Protein AF-A0A976JPJ0-F1 (afdb_monomer)

Mean predicted aligned error: 2.45 Å

Nearest PDB structures (foldseek):
  4nkp-assembly1_B  TM=9.140E-01  e=1.625E-13  Desulfovibrio piger ATCC 29098
  4bmw-assembly1_A  TM=9.192E-01  e=5.892E-13  Streptomyces reticuli
  5cx7-assembly1_C  TM=9.168E-01  e=1.052E-12  Salmonella enterica subsp. enterica serovar Livingstone
  6bws-assembly1_B-2  TM=9.237E-01  e=1.761E-12  Methylorubrum extorquens
  3fpv-assembly1_C  TM=9.318E-01  e=5.613E-12  Streptomyces reticuli

Secondary structure (DSSP, 8-state):
-----------HHHHHHHHHHHHHHHHHTT---EEEEEETTS-EEEEEE-TT--TTHHHHHHHHHHHHHHH-S-GGGHHHHTTT-HHHHHHHHT-TT---SSSEEEEEETTEEEEEEEEESS-HHHHHHHHHHHHHHHHT-

Structure (mmCIF, N/CA/C/O backbone):
data_AF-A0A976JPJ0-F1
#
_entry.id   AF-A0A976JPJ0-F1
#
loop_
_atom_site.group_PDB
_atom_site.id
_atom_site.type_symbol
_atom_site.label_atom_id
_atom_site.label_alt_id
_atom_site.label_comp_id
_atom_site.label_asym_id
_atom_site.label_entity_id
_atom_site.label_seq_id
_atom_site.pdbx_PDB_ins_code
_atom_site.Cartn_x
_atom_site.Cartn_y
_atom_site.Cartn_z
_atom_site.occupancy
_atom_site.B_iso_or_equiv
_atom_site.auth_seq_id
_atom_site.auth_comp_id
_atom_site.auth_asym_id
_atom_site.auth_atom_id
_atom_site.pdbx_PDB_model_num
ATOM 1 N N . MET A 1 1 ? -33.489 -3.747 -14.359 1.00 84.44 1 MET A N 1
ATOM 2 C CA . MET A 1 1 ? -32.102 -3.243 -14.395 1.00 84.44 1 MET A CA 1
ATOM 3 C C . MET A 1 1 ? -31.820 -2.604 -13.057 1.00 84.44 1 MET A C 1
ATOM 5 O O . MET A 1 1 ? -32.500 -1.645 -12.704 1.00 84.44 1 MET A O 1
ATOM 9 N N . GLU A 1 2 ? -30.891 -3.175 -12.305 1.00 88.69 2 GLU A N 1
ATOM 10 C CA . GLU A 1 2 ? -30.398 -2.563 -11.077 1.00 88.69 2 GLU A CA 1
ATOM 11 C C . GLU A 1 2 ? -29.591 -1.311 -11.451 1.00 88.69 2 GLU A C 1
ATOM 13 O O . GLU A 1 2 ? -28.807 -1.343 -12.399 1.00 88.69 2 GLU A O 1
ATOM 18 N N . LYS A 1 3 ? -29.868 -0.175 -10.802 1.00 96.06 3 LYS A N 1
ATOM 19 C CA . LYS A 1 3 ? -29.273 1.127 -11.168 1.00 96.06 3 LYS A CA 1
ATOM 20 C C . LYS A 1 3 ? -28.072 1.504 -10.302 1.00 96.06 3 LYS A C 1
ATOM 22 O O . LYS A 1 3 ? -27.368 2.454 -10.624 1.00 96.06 3 LYS A O 1
ATOM 27 N N . THR A 1 4 ? -27.878 0.797 -9.197 1.00 96.38 4 THR A N 1
ATOM 28 C CA . THR A 1 4 ? -26.892 1.096 -8.160 1.00 96.38 4 THR A CA 1
ATOM 29 C C . THR A 1 4 ? -26.444 -0.202 -7.517 1.00 96.38 4 THR A C 1
ATOM 31 O O . THR A 1 4 ? -27.192 -1.174 -7.518 1.00 96.38 4 THR A O 1
ATOM 34 N N . HIS A 1 5 ? -25.269 -0.188 -6.908 1.00 93.75 5 HIS A N 1
ATOM 35 C CA . HIS A 1 5 ? -24.825 -1.242 -6.008 1.00 93.75 5 HIS A CA 1
ATOM 36 C C . HIS A 1 5 ? -24.192 -0.599 -4.773 1.00 93.75 5 HIS A C 1
ATOM 38 O O . HIS A 1 5 ? -23.778 0.562 -4.813 1.00 93.75 5 HIS A O 1
ATOM 44 N N . THR A 1 6 ? -24.138 -1.352 -3.680 1.00 93.38 6 THR A N 1
ATOM 45 C CA . THR A 1 6 ? -23.424 -0.963 -2.461 1.00 93.38 6 THR A CA 1
ATOM 46 C C . THR A 1 6 ? -22.046 -1.607 -2.468 1.00 93.38 6 THR A C 1
ATOM 48 O O . THR A 1 6 ? -21.909 -2.769 -2.844 1.00 93.38 6 THR A O 1
ATOM 51 N N . GLN A 1 7 ? -21.033 -0.862 -2.030 1.00 92.06 7 GLN A N 1
ATOM 52 C CA . GLN A 1 7 ? -19.673 -1.359 -1.873 1.00 92.06 7 GLN A CA 1
ATOM 53 C C . GLN A 1 7 ? -19.169 -1.019 -0.471 1.00 92.06 7 GLN A C 1
ATOM 55 O O . GLN A 1 7 ? -19.320 0.112 -0.008 1.00 92.06 7 GLN A O 1
ATOM 60 N N . LEU A 1 8 ? -18.595 -2.012 0.209 1.00 96.00 8 LEU A N 1
ATOM 61 C CA . LEU A 1 8 ? -17.934 -1.812 1.493 1.00 96.00 8 LEU A CA 1
ATOM 62 C C . LEU A 1 8 ? -16.589 -1.110 1.282 1.00 96.00 8 LEU A C 1
ATOM 64 O O . LEU A 1 8 ? -15.888 -1.363 0.305 1.00 96.00 8 LEU A O 1
ATOM 68 N N . SER A 1 9 ? -16.229 -0.244 2.223 1.00 97.81 9 SER A N 1
ATOM 69 C CA . SER A 1 9 ? -14.961 0.477 2.224 1.00 97.81 9 SER A CA 1
ATOM 70 C C . SER A 1 9 ? -14.429 0.588 3.646 1.00 97.81 9 SER A C 1
ATOM 72 O O . SER A 1 9 ? -15.208 0.654 4.599 1.00 97.81 9 SER A O 1
ATOM 74 N N . LEU A 1 10 ? -13.104 0.647 3.786 1.00 98.25 10 LEU A N 1
ATOM 75 C CA . LEU A 1 10 ? -12.458 0.933 5.063 1.00 98.25 10 LEU A CA 1
ATOM 76 C C . LEU A 1 10 ? -12.961 2.254 5.655 1.00 98.25 10 LEU A C 1
ATOM 78 O O . LEU A 1 10 ? -13.109 3.259 4.956 1.00 98.25 10 LEU A O 1
ATOM 82 N N . THR A 1 11 ? -13.173 2.249 6.969 1.00 98.25 11 THR A N 1
ATOM 83 C CA . THR A 1 11 ? -13.330 3.475 7.751 1.00 98.25 11 THR A CA 1
ATOM 84 C C . THR A 1 11 ? -11.964 4.122 7.989 1.00 98.25 11 THR A C 1
ATOM 86 O O . THR A 1 11 ? -10.921 3.472 7.873 1.00 98.25 11 THR A O 1
ATOM 89 N N . LEU A 1 12 ? -11.953 5.402 8.376 1.00 98.62 12 LEU A N 1
ATOM 90 C CA . LEU A 1 12 ? -10.715 6.075 8.780 1.00 98.62 12 LEU A CA 1
ATOM 91 C C . LEU A 1 12 ? -10.047 5.367 9.970 1.00 98.62 12 LEU A C 1
ATOM 93 O O . LEU A 1 12 ? -8.833 5.207 9.973 1.00 98.62 12 LEU A O 1
ATOM 97 N N . GLU A 1 13 ? -10.830 4.910 10.947 1.00 98.56 13 GLU A N 1
ATOM 98 C CA . GLU A 1 13 ? -10.330 4.208 12.135 1.00 98.56 13 GLU A CA 1
ATOM 99 C C . GLU A 1 13 ? -9.633 2.889 11.769 1.00 98.56 13 GLU A C 1
ATOM 101 O O . GLU A 1 13 ? -8.495 2.650 12.176 1.00 98.56 13 GLU A O 1
ATOM 106 N N . ALA A 1 14 ? -10.262 2.075 10.916 1.00 98.56 14 ALA A N 1
ATOM 107 C CA . ALA A 1 14 ? -9.663 0.850 10.392 1.00 98.56 14 ALA A CA 1
ATOM 108 C C . ALA A 1 14 ? -8.370 1.137 9.610 1.00 98.56 14 ALA A C 1
ATOM 110 O O . ALA A 1 14 ? -7.364 0.441 9.771 1.00 98.56 14 ALA A O 1
ATOM 111 N N . ALA A 1 15 ? -8.369 2.194 8.791 1.00 98.81 15 ALA A N 1
ATOM 112 C CA . ALA A 1 15 ? -7.195 2.598 8.029 1.00 98.81 15 ALA A CA 1
ATOM 113 C C . ALA A 1 15 ? -6.043 3.086 8.926 1.00 98.81 15 ALA A C 1
ATOM 115 O O . ALA A 1 15 ? -4.881 2.757 8.673 1.00 98.81 15 ALA A O 1
ATOM 116 N N . GLN A 1 16 ? -6.349 3.828 9.994 1.00 98.88 16 GLN A N 1
ATOM 117 C CA . GLN A 1 16 ? -5.367 4.260 10.992 1.00 98.88 16 GLN A CA 1
ATOM 118 C C . GLN A 1 16 ? -4.770 3.063 11.727 1.00 98.88 16 GLN A C 1
ATOM 120 O O . GLN A 1 16 ? -3.550 2.998 11.883 1.00 98.88 16 GLN A O 1
ATOM 125 N N . PHE A 1 17 ? -5.604 2.096 12.117 1.00 98.81 17 PHE A N 1
ATOM 126 C CA . PHE A 1 17 ? -5.155 0.866 12.760 1.00 98.81 17 PHE A CA 1
ATOM 127 C C . PHE A 1 17 ? -4.175 0.088 11.871 1.00 98.81 17 PHE A C 1
ATOM 129 O O . PHE A 1 17 ? -3.064 -0.219 12.307 1.00 98.81 17 PHE A O 1
ATOM 136 N N . LEU A 1 18 ? -4.539 -0.166 10.609 1.00 98.88 18 LEU A N 1
ATOM 137 C CA . LEU A 1 18 ? -3.684 -0.855 9.633 1.00 98.88 18 LEU A CA 1
ATOM 138 C C . LEU A 1 18 ? -2.330 -0.155 9.461 1.00 98.88 18 LEU A C 1
ATOM 140 O O . LEU A 1 18 ? -1.276 -0.782 9.596 1.00 98.88 18 LEU A O 1
ATOM 144 N N . ALA A 1 19 ? -2.347 1.155 9.197 1.00 98.81 19 ALA A N 1
ATOM 145 C CA . ALA A 1 19 ? -1.120 1.921 9.006 1.00 98.81 19 ALA A CA 1
ATOM 146 C C . ALA A 1 19 ? -0.241 1.896 10.267 1.00 98.81 19 ALA A C 1
ATOM 148 O O . ALA A 1 19 ? 0.971 1.697 10.165 1.00 98.81 19 ALA A O 1
ATOM 149 N N . GLN A 1 20 ? -0.841 2.048 11.452 1.00 98.81 20 GLN A N 1
ATOM 150 C CA . GLN A 1 20 ? -0.110 2.035 12.716 1.00 98.81 20 GLN A CA 1
ATOM 151 C C . GLN A 1 20 ? 0.526 0.668 12.986 1.00 98.81 20 GLN A C 1
ATOM 153 O O . GLN A 1 20 ? 1.689 0.616 13.370 1.00 98.81 20 GLN A O 1
ATOM 158 N N . LYS A 1 21 ? -0.170 -0.442 12.713 1.00 98.81 21 LYS A N 1
ATOM 159 C CA . LYS A 1 21 ? 0.395 -1.787 12.910 1.00 98.81 21 LYS A CA 1
ATOM 160 C C . LYS A 1 21 ? 1.572 -2.084 11.989 1.00 98.81 21 LYS A C 1
ATOM 162 O O . LYS A 1 21 ? 2.540 -2.705 12.429 1.00 98.81 21 LYS A O 1
ATOM 167 N N . ALA A 1 22 ? 1.547 -1.579 10.757 1.00 98.69 22 ALA A N 1
ATOM 168 C CA . ALA A 1 22 ? 2.707 -1.669 9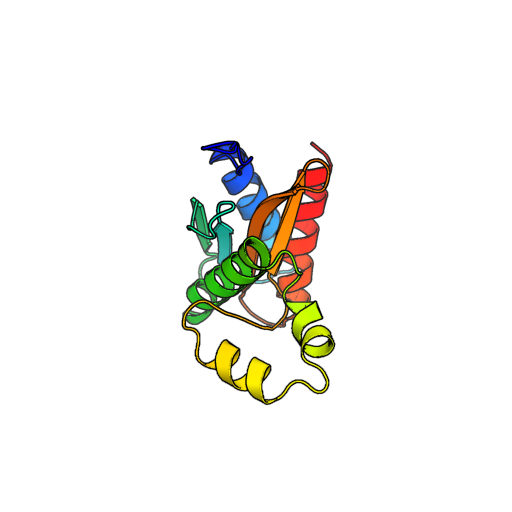.876 1.00 98.69 22 ALA A CA 1
ATOM 169 C C . ALA A 1 22 ? 3.897 -0.871 10.439 1.00 98.69 22 ALA A C 1
ATOM 171 O O . ALA A 1 22 ? 5.025 -1.367 10.441 1.00 98.69 22 ALA A O 1
ATOM 172 N N . ILE A 1 23 ? 3.650 0.347 10.938 1.00 98.50 23 ILE A N 1
ATOM 173 C CA . ILE A 1 23 ? 4.674 1.206 11.555 1.00 98.50 23 ILE A CA 1
ATOM 174 C C . ILE A 1 23 ? 5.269 0.546 12.803 1.00 98.50 23 ILE A C 1
ATOM 176 O O . ILE A 1 23 ? 6.493 0.495 12.929 1.00 98.50 23 ILE A O 1
ATOM 180 N N . ASP A 1 24 ? 4.424 0.008 13.685 1.00 98.50 24 ASP A N 1
ATOM 181 C CA . ASP A 1 24 ? 4.838 -0.694 14.903 1.00 98.50 24 ASP A CA 1
ATOM 182 C C . ASP A 1 24 ? 5.784 -1.849 14.553 1.00 98.50 24 ASP A C 1
ATOM 184 O O . ASP A 1 24 ? 6.883 -1.938 15.101 1.00 98.50 24 ASP A O 1
ATOM 188 N N . HIS A 1 25 ? 5.407 -2.688 13.578 1.00 98.12 25 HIS A N 1
ATOM 189 C CA . HIS A 1 25 ? 6.257 -3.785 13.119 1.00 98.12 25 HIS A CA 1
ATOM 190 C C . HIS A 1 25 ? 7.583 -3.275 12.537 1.00 98.12 25 HIS A C 1
ATOM 192 O O . HIS A 1 25 ? 8.646 -3.764 12.922 1.00 98.12 25 HIS A O 1
ATOM 198 N N . GLY A 1 26 ? 7.542 -2.249 11.680 1.00 97.06 26 GLY A N 1
ATOM 199 C CA . GLY A 1 26 ? 8.740 -1.624 11.114 1.00 97.06 26 GLY A CA 1
ATOM 200 C C . GLY A 1 26 ? 9.722 -1.143 12.187 1.00 97.06 26 GLY A C 1
ATOM 201 O O . GLY A 1 26 ? 10.924 -1.396 12.083 1.00 97.06 26 GLY A O 1
ATOM 202 N N . LEU A 1 27 ? 9.219 -0.538 13.267 1.00 97.38 27 LEU A N 1
ATOM 203 C CA . LEU A 1 27 ? 10.037 -0.125 14.410 1.00 97.38 27 LEU A CA 1
ATOM 204 C C . LEU A 1 27 ? 10.702 -1.317 15.113 1.00 97.38 27 LEU A C 1
ATOM 206 O O . LEU A 1 27 ? 11.881 -1.220 15.456 1.00 97.38 27 LEU A O 1
ATOM 210 N N . THR A 1 28 ? 10.002 -2.448 15.277 1.00 97.31 28 THR A N 1
ATOM 211 C CA . THR A 1 28 ? 10.577 -3.644 15.930 1.00 97.31 28 THR A CA 1
ATOM 212 C C . THR A 1 28 ? 11.771 -4.234 15.178 1.00 97.31 28 THR A C 1
ATOM 214 O O . THR A 1 28 ? 12.694 -4.752 15.803 1.00 97.31 28 THR A O 1
ATOM 217 N N . ILE A 1 29 ? 11.790 -4.108 13.847 1.00 95.12 29 ILE A N 1
ATOM 218 C CA . ILE A 1 29 ? 12.859 -4.631 12.984 1.00 95.12 29 ILE A CA 1
ATOM 219 C C . ILE A 1 29 ? 13.868 -3.551 12.551 1.00 95.12 29 ILE A C 1
ATOM 221 O O . ILE A 1 29 ? 14.688 -3.788 11.663 1.00 95.12 29 ILE A O 1
ATOM 225 N N . GLY A 1 30 ? 13.812 -2.352 13.146 1.00 94.88 30 GLY A N 1
ATOM 226 C CA . GLY A 1 30 ? 14.730 -1.247 12.839 1.00 94.88 30 GLY A CA 1
ATOM 227 C C . GLY A 1 30 ? 14.577 -0.676 11.423 1.00 94.88 30 GLY A C 1
ATOM 228 O O . GLY A 1 30 ? 15.533 -0.138 10.858 1.00 94.88 30 GLY A O 1
ATOM 229 N N . PHE A 1 31 ? 13.390 -0.802 10.831 1.00 93.75 31 PHE A N 1
ATOM 230 C CA . PHE A 1 31 ? 13.105 -0.456 9.446 1.00 93.75 31 PHE A CA 1
ATOM 231 C C . PHE A 1 31 ? 12.339 0.868 9.326 1.00 93.75 31 PHE A C 1
ATOM 233 O O . PHE A 1 31 ? 11.253 1.041 9.875 1.00 93.75 31 PHE A O 1
ATOM 240 N N . LYS A 1 32 ? 12.899 1.823 8.574 1.00 96.50 32 LYS A N 1
ATOM 241 C CA . LYS A 1 32 ? 12.287 3.138 8.330 1.00 96.50 32 LYS A CA 1
ATOM 242 C C . LYS A 1 32 ? 11.503 3.119 7.023 1.00 96.50 32 LYS A C 1
ATOM 244 O O . LYS A 1 32 ? 12.095 2.973 5.956 1.00 96.50 32 LYS A O 1
ATOM 249 N N . MET A 1 33 ? 10.192 3.320 7.103 1.00 98.12 33 MET A N 1
ATOM 250 C CA . MET A 1 33 ? 9.285 3.145 5.968 1.00 98.12 33 MET A CA 1
ATOM 251 C C . MET A 1 33 ? 8.136 4.164 5.937 1.00 98.12 33 MET A C 1
ATOM 253 O O . MET A 1 33 ? 7.973 4.978 6.852 1.00 98.12 33 MET A O 1
ATOM 257 N N . ASN A 1 34 ? 7.375 4.135 4.844 1.00 98.69 34 ASN A N 1
ATOM 258 C CA . ASN A 1 34 ? 6.044 4.723 4.738 1.00 98.69 34 ASN A CA 1
ATOM 259 C C . ASN A 1 34 ? 5.007 3.598 4.670 1.00 98.69 34 ASN A C 1
ATOM 261 O O . ASN A 1 34 ? 5.229 2.609 3.967 1.00 98.69 34 ASN A O 1
ATOM 265 N N . ALA A 1 35 ? 3.879 3.794 5.349 1.00 98.75 35 ALA A N 1
ATOM 266 C CA . ALA A 1 35 ? 2.698 2.944 5.269 1.00 98.75 35 ALA A CA 1
ATOM 267 C C . ALA A 1 35 ? 1.523 3.798 4.783 1.00 98.75 35 ALA A C 1
ATOM 269 O O . ALA A 1 35 ? 1.174 4.796 5.420 1.00 98.75 35 ALA A O 1
ATOM 270 N N . VAL A 1 36 ? 0.930 3.424 3.655 1.00 98.94 36 VAL A N 1
ATOM 271 C CA . VAL A 1 36 ? -0.220 4.108 3.059 1.00 98.94 36 VAL A CA 1
ATOM 272 C C . VAL A 1 36 ? -1.386 3.136 3.005 1.00 98.94 36 VAL A C 1
ATOM 274 O O . VAL A 1 36 ? -1.228 2.010 2.544 1.00 98.94 36 VAL A O 1
ATOM 277 N N . VAL A 1 37 ? -2.553 3.570 3.469 1.00 98.94 37 VAL A N 1
ATOM 278 C CA . VAL A 1 37 ? -3.803 2.811 3.386 1.00 98.94 37 VAL A CA 1
ATOM 279 C C . VAL A 1 37 ? -4.785 3.579 2.517 1.00 98.94 37 VAL A C 1
ATOM 281 O O . VAL A 1 37 ? -4.947 4.792 2.679 1.00 98.94 37 VAL A O 1
ATOM 284 N N . VAL A 1 38 ? -5.427 2.871 1.595 1.00 98.94 38 VAL A N 1
ATOM 285 C CA . VAL A 1 38 ? -6.392 3.417 0.636 1.00 98.94 38 VAL A CA 1
ATOM 286 C C . VAL A 1 38 ? -7.775 2.800 0.831 1.00 98.94 38 VAL A C 1
ATOM 288 O O . VAL A 1 38 ? -7.895 1.673 1.317 1.00 98.94 38 VAL A O 1
ATOM 291 N N . ASP A 1 39 ? -8.808 3.536 0.428 1.00 98.62 39 ASP A N 1
ATOM 292 C CA . ASP A 1 39 ? -10.172 3.025 0.297 1.00 98.62 39 ASP A CA 1
ATOM 293 C C . ASP A 1 39 ? -10.294 2.014 -0.860 1.00 98.62 39 ASP A C 1
ATOM 295 O O . ASP A 1 39 ? -9.337 1.738 -1.592 1.00 98.62 39 ASP A O 1
ATOM 299 N N . VAL A 1 40 ? -11.491 1.455 -1.042 1.00 97.56 40 VAL A N 1
ATOM 300 C CA . VAL A 1 40 ? -11.758 0.467 -2.099 1.00 97.56 40 VAL A CA 1
ATOM 301 C C . VAL A 1 40 ? -11.599 1.020 -3.526 1.00 97.56 40 VAL A C 1
ATOM 303 O O . VAL A 1 40 ? -11.306 0.268 -4.452 1.00 97.56 40 VAL A O 1
ATOM 306 N N . ALA A 1 41 ? -11.736 2.335 -3.715 1.00 97.06 41 ALA A N 1
ATOM 307 C CA . ALA A 1 41 ? -11.498 3.014 -4.991 1.00 97.06 41 ALA A CA 1
ATOM 308 C C . ALA A 1 41 ? -10.014 3.396 -5.189 1.00 97.06 41 ALA A C 1
ATOM 310 O O . ALA A 1 41 ? -9.636 3.960 -6.222 1.00 97.06 41 ALA A O 1
ATOM 311 N N . GLY A 1 42 ? -9.161 3.081 -4.212 1.00 98.12 42 GLY A N 1
ATOM 312 C CA . GLY A 1 42 ? -7.738 3.369 -4.227 1.00 98.12 42 GLY A CA 1
ATOM 313 C C . GLY A 1 42 ? -7.388 4.809 -3.841 1.00 98.12 42 GLY A C 1
ATOM 314 O O . GLY A 1 42 ? -6.288 5.258 -4.168 1.00 98.12 42 GLY A O 1
ATOM 315 N N . ASN A 1 43 ? -8.275 5.560 -3.186 1.00 98.38 43 ASN A N 1
ATOM 316 C CA . ASN A 1 43 ? -7.955 6.893 -2.667 1.00 98.38 43 ASN A CA 1
ATOM 317 C C . ASN A 1 43 ? -7.273 6.786 -1.295 1.00 98.38 43 ASN A C 1
ATOM 319 O O . ASN A 1 43 ? -7.764 6.050 -0.437 1.00 98.38 43 ASN A O 1
ATOM 323 N N . PRO A 1 44 ? -6.173 7.517 -1.042 1.00 98.50 44 PRO A N 1
ATOM 324 C CA . PRO A 1 44 ? -5.514 7.505 0.260 1.00 98.50 44 PRO A CA 1
ATOM 325 C C . PRO A 1 44 ? -6.440 7.961 1.390 1.00 98.50 44 PRO A C 1
ATOM 327 O O . PRO A 1 44 ? -6.995 9.057 1.347 1.00 98.50 44 PRO A O 1
ATOM 330 N N . LEU A 1 45 ? -6.547 7.132 2.427 1.00 98.81 45 LEU A N 1
ATOM 331 C CA . LEU A 1 45 ? -7.209 7.461 3.691 1.00 98.81 45 LEU A CA 1
ATOM 332 C C . LEU A 1 45 ? -6.186 7.868 4.754 1.00 98.81 45 LEU A C 1
ATOM 33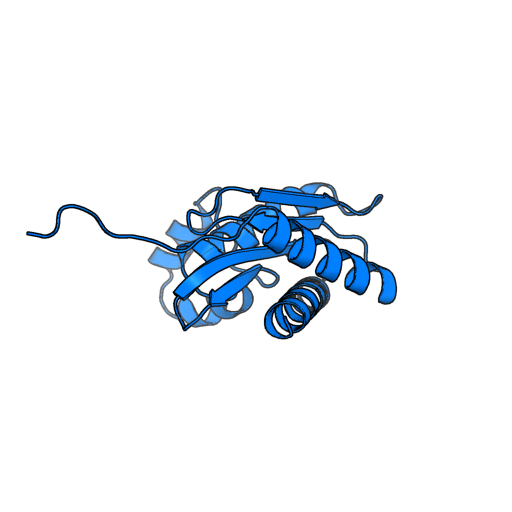4 O O . LEU A 1 45 ? -6.402 8.821 5.501 1.00 98.81 45 LEU A O 1
ATOM 338 N N . VAL A 1 46 ? -5.060 7.149 4.821 1.00 98.88 46 VAL A N 1
ATOM 339 C CA . VAL A 1 46 ? -3.999 7.358 5.816 1.00 98.88 46 VAL A CA 1
ATOM 340 C C . VAL A 1 46 ? -2.633 7.192 5.161 1.00 98.88 46 VAL A C 1
ATOM 342 O O . VAL A 1 46 ? -2.419 6.277 4.372 1.00 98.88 46 VAL A O 1
ATOM 345 N N . SER A 1 47 ? -1.689 8.060 5.522 1.00 98.56 47 SER A N 1
ATOM 346 C CA . SER A 1 47 ? -0.281 7.959 5.134 1.00 98.56 47 SER A CA 1
ATOM 347 C C . SER A 1 47 ? 0.590 8.269 6.346 1.00 98.56 47 SER A C 1
ATOM 349 O O . SER A 1 47 ? 0.654 9.418 6.784 1.00 98.56 47 SER A O 1
ATOM 351 N N . LEU A 1 48 ? 1.288 7.261 6.864 1.00 98.62 48 LEU A N 1
ATOM 352 C CA . LEU A 1 48 ? 2.247 7.406 7.957 1.00 98.62 48 LEU A CA 1
ATOM 353 C C . LEU A 1 48 ? 3.673 7.262 7.432 1.00 98.62 48 LEU A C 1
ATOM 355 O O . LEU A 1 48 ? 3.956 6.430 6.571 1.00 98.62 48 LEU A O 1
ATOM 359 N N . ARG A 1 49 ? 4.582 8.074 7.974 1.00 98.12 49 ARG A N 1
ATOM 360 C CA . ARG A 1 49 ? 5.996 8.089 7.597 1.00 98.12 49 ARG A CA 1
ATOM 361 C C . ARG A 1 49 ? 6.872 8.062 8.835 1.00 98.12 49 ARG A C 1
ATOM 363 O O . ARG A 1 49 ? 6.795 8.968 9.664 1.00 98.12 49 ARG A O 1
ATOM 370 N N . LEU A 1 50 ? 7.785 7.099 8.895 1.00 97.38 50 LEU A N 1
ATOM 371 C CA . LEU A 1 50 ? 8.867 7.126 9.871 1.00 97.38 50 LEU A CA 1
ATOM 372 C C . LEU A 1 50 ? 9.950 8.136 9.451 1.00 97.38 50 LEU A C 1
ATOM 374 O O . LEU A 1 50 ? 10.414 8.111 8.302 1.00 97.38 50 LEU A O 1
ATOM 378 N N . PRO A 1 51 ? 10.404 9.020 10.361 1.00 96.19 51 PRO A N 1
ATOM 379 C CA . PRO A 1 51 ? 11.529 9.907 10.093 1.00 96.19 51 PRO A CA 1
ATOM 380 C C . PRO A 1 51 ? 12.775 9.141 9.628 1.00 96.19 51 PRO A C 1
ATOM 382 O O . PRO A 1 51 ? 13.224 8.180 10.254 1.00 96.19 51 PRO A O 1
ATOM 385 N N . GLY A 1 52 ? 13.350 9.587 8.510 1.00 95.31 52 GLY A N 1
ATOM 386 C CA . GLY A 1 52 ? 14.498 8.943 7.867 1.00 95.31 52 GLY A CA 1
ATOM 387 C C . GLY A 1 52 ? 14.151 7.814 6.890 1.00 95.31 52 GLY A C 1
ATOM 388 O O . GLY A 1 52 ? 15.075 7.198 6.366 1.00 95.31 52 GLY A O 1
ATOM 389 N N . ALA A 1 53 ? 12.869 7.551 6.614 1.00 97.19 53 ALA A N 1
ATOM 390 C CA . ALA A 1 53 ? 12.477 6.738 5.463 1.00 97.19 53 ALA A CA 1
ATOM 391 C C . ALA A 1 53 ? 12.887 7.432 4.141 1.00 97.19 53 ALA A C 1
ATOM 393 O O . ALA A 1 53 ? 12.803 8.670 4.070 1.00 97.19 53 ALA A O 1
ATOM 394 N N . PRO A 1 54 ? 13.290 6.677 3.096 1.00 95.25 54 PRO A N 1
ATOM 395 C CA . PRO A 1 54 ? 13.639 7.240 1.790 1.00 95.25 54 PRO A CA 1
ATOM 396 C C . PRO A 1 54 ? 12.512 8.093 1.201 1.00 95.25 54 PRO A C 1
ATOM 398 O O . PRO A 1 54 ? 11.339 7.755 1.339 1.00 95.25 54 PRO A O 1
ATOM 401 N N . LEU A 1 55 ? 12.852 9.186 0.512 1.00 91.50 55 LEU A N 1
ATOM 402 C CA . LEU A 1 55 ? 11.848 10.107 -0.043 1.00 91.50 55 LEU A CA 1
ATOM 403 C C . LEU A 1 55 ? 10.865 9.433 -1.025 1.00 91.50 55 LEU A C 1
ATOM 405 O O . LEU A 1 55 ? 9.664 9.638 -0.850 1.00 91.50 55 LEU A O 1
ATOM 409 N N . PRO A 1 56 ? 11.301 8.573 -1.975 1.00 95.44 56 PRO A N 1
ATOM 410 C CA . PRO A 1 56 ? 10.383 7.928 -2.925 1.00 95.44 56 PRO A CA 1
ATOM 411 C C . PRO A 1 56 ? 9.438 6.902 -2.289 1.00 95.44 56 PRO A C 1
ATOM 413 O O . PRO A 1 56 ? 8.503 6.430 -2.930 1.00 95.44 56 PRO A O 1
ATOM 416 N N . ALA A 1 57 ? 9.691 6.511 -1.037 1.00 96.88 57 ALA A N 1
ATOM 417 C CA . ALA A 1 57 ? 8.939 5.456 -0.380 1.00 96.88 57 ALA A CA 1
ATOM 418 C C . ALA A 1 57 ? 7.462 5.822 -0.186 1.00 96.88 57 ALA A C 1
ATOM 420 O O . ALA A 1 57 ? 6.612 4.947 -0.282 1.00 96.88 57 ALA A O 1
ATOM 421 N N . ARG A 1 58 ? 7.131 7.102 0.023 1.00 97.62 58 ARG A N 1
ATOM 422 C CA . ARG A 1 58 ? 5.729 7.534 0.094 1.00 97.62 58 ARG A CA 1
ATOM 423 C C . ARG A 1 58 ? 4.982 7.175 -1.193 1.00 97.62 58 ARG A C 1
ATOM 425 O O . ARG A 1 58 ? 3.956 6.507 -1.138 1.00 97.62 58 ARG A O 1
ATOM 432 N N . ASP A 1 59 ? 5.534 7.578 -2.334 1.00 97.94 59 ASP A N 1
ATOM 433 C CA . ASP A 1 59 ? 4.882 7.399 -3.630 1.00 97.94 59 ASP A CA 1
ATOM 434 C C . ASP A 1 59 ? 4.764 5.911 -3.974 1.00 97.94 59 ASP A C 1
ATOM 436 O O . ASP A 1 59 ? 3.713 5.456 -4.414 1.00 97.94 59 ASP A O 1
ATOM 440 N N . PHE A 1 60 ? 5.803 5.111 -3.716 1.00 98.31 60 PHE A N 1
ATOM 441 C CA . PHE A 1 60 ? 5.721 3.668 -3.947 1.00 98.31 60 PHE A CA 1
ATOM 442 C C . PHE A 1 60 ? 4.754 2.957 -3.000 1.00 98.31 60 PHE A C 1
ATOM 444 O O . PHE A 1 60 ? 4.050 2.055 -3.451 1.00 98.31 60 PHE A O 1
ATOM 451 N N . ALA A 1 61 ? 4.684 3.346 -1.726 1.00 98.75 61 ALA A N 1
ATOM 452 C CA . ALA A 1 61 ? 3.699 2.802 -0.794 1.00 98.75 61 ALA A CA 1
ATOM 453 C C . ALA A 1 61 ? 2.271 3.077 -1.291 1.00 98.75 61 ALA A C 1
ATOM 455 O O . ALA A 1 61 ? 1.456 2.158 -1.348 1.00 98.75 61 ALA A O 1
ATOM 456 N N . GLU A 1 62 ? 1.991 4.299 -1.752 1.00 98.75 62 GLU A N 1
ATOM 457 C CA . GLU A 1 62 ? 0.688 4.656 -2.320 1.00 98.75 62 GLU A CA 1
ATOM 458 C C . GLU A 1 62 ? 0.370 3.863 -3.595 1.00 98.75 62 GLU A C 1
ATOM 460 O O . GLU A 1 62 ? -0.714 3.291 -3.706 1.00 98.75 62 GLU A O 1
ATOM 465 N N . LYS A 1 63 ? 1.323 3.746 -4.532 1.00 98.69 63 LYS A N 1
ATOM 466 C CA . LYS A 1 63 ? 1.134 2.956 -5.762 1.00 98.69 63 LYS A CA 1
ATOM 467 C C . LYS A 1 63 ? 0.869 1.482 -5.470 1.00 98.69 63 LYS A C 1
ATOM 469 O O . LYS A 1 63 ? 0.024 0.858 -6.114 1.00 98.69 63 LYS A O 1
ATOM 474 N N . LYS A 1 64 ? 1.574 0.914 -4.489 1.00 98.81 64 LYS A N 1
ATOM 475 C CA . LYS A 1 64 ? 1.370 -0.472 -4.058 1.00 98.81 64 LYS A CA 1
ATOM 476 C C . LYS A 1 64 ? -0.017 -0.665 -3.445 1.00 98.81 64 LYS A C 1
ATOM 478 O O . LYS A 1 64 ? -0.707 -1.603 -3.832 1.00 98.81 64 LYS A O 1
ATOM 483 N N . ALA A 1 65 ? -0.442 0.238 -2.557 1.00 98.94 65 ALA A N 1
ATOM 484 C CA . ALA A 1 65 ? -1.778 0.213 -1.962 1.00 98.94 65 ALA A CA 1
ATOM 485 C C . ALA A 1 65 ? -2.864 0.322 -3.045 1.00 98.94 65 ALA A C 1
ATOM 487 O O . ALA A 1 65 ? -3.738 -0.533 -3.134 1.00 98.94 65 ALA A O 1
ATOM 488 N N . TYR A 1 66 ? -2.752 1.311 -3.938 1.00 98.81 66 TYR A N 1
ATOM 489 C CA . TYR A 1 66 ? -3.661 1.489 -5.072 1.00 98.81 66 TYR A CA 1
ATOM 490 C C . TYR A 1 66 ? -3.763 0.225 -5.933 1.00 98.81 66 TYR A C 1
ATOM 492 O O . TYR A 1 66 ? -4.860 -0.238 -6.240 1.00 98.81 66 TYR A O 1
ATOM 500 N N . THR A 1 67 ? -2.617 -0.358 -6.293 1.00 98.62 67 THR A N 1
ATOM 501 C CA . THR A 1 67 ? -2.572 -1.562 -7.130 1.00 98.62 67 THR A CA 1
ATOM 502 C C . THR A 1 67 ? -3.269 -2.734 -6.441 1.00 98.62 67 THR A C 1
ATOM 504 O O . THR A 1 67 ? -4.056 -3.436 -7.074 1.00 98.62 67 THR A O 1
ATOM 507 N N . ALA A 1 68 ? -3.033 -2.931 -5.142 1.00 98.75 68 ALA A N 1
ATOM 508 C CA . ALA A 1 68 ? -3.672 -4.01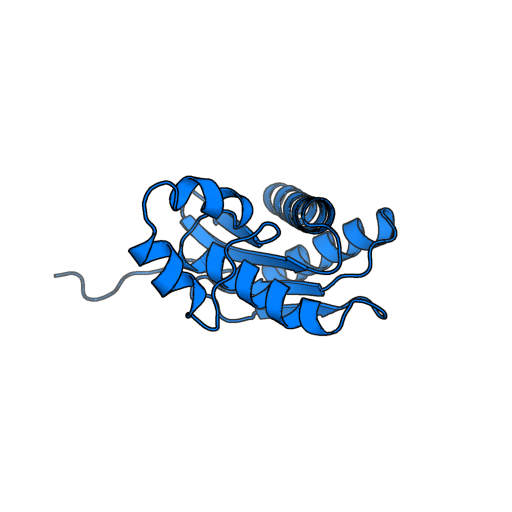1 -4.401 1.00 98.75 68 ALA A CA 1
ATOM 509 C C . ALA A 1 68 ? -5.189 -3.796 -4.239 1.00 98.75 68 ALA A C 1
ATOM 511 O O . ALA A 1 68 ? -5.943 -4.751 -4.398 1.00 98.75 68 ALA A O 1
ATOM 512 N N . ALA A 1 69 ? -5.645 -2.562 -3.991 1.00 98.56 69 ALA A N 1
ATOM 513 C CA . ALA A 1 69 ? -7.070 -2.251 -3.839 1.00 98.56 69 ALA A CA 1
ATOM 514 C C . ALA A 1 69 ? -7.848 -2.436 -5.148 1.00 98.56 69 ALA A C 1
ATOM 516 O O . ALA A 1 69 ? -8.865 -3.123 -5.173 1.00 98.56 69 ALA A O 1
ATOM 517 N N . VAL A 1 70 ? -7.355 -1.849 -6.243 1.00 97.38 70 VAL A N 1
ATOM 518 C CA . VAL A 1 70 ? -8.108 -1.771 -7.505 1.00 97.38 70 VAL A CA 1
ATOM 519 C C . VAL A 1 70 ? -8.106 -3.092 -8.268 1.00 97.38 70 VAL A C 1
ATOM 521 O O . VAL A 1 70 ? -9.097 -3.431 -8.911 1.00 97.38 70 VAL A O 1
ATOM 524 N N . TYR A 1 71 ? -7.012 -3.852 -8.204 1.00 96.81 71 TYR A N 1
ATOM 525 C CA . TYR A 1 71 ? -6.907 -5.128 -8.917 1.00 96.81 71 TYR A CA 1
ATOM 526 C C . TYR A 1 71 ? -7.174 -6.343 -8.023 1.00 96.81 71 TYR A C 1
ATOM 528 O O . TYR A 1 71 ? -7.374 -7.435 -8.548 1.00 96.81 71 TYR A O 1
ATOM 536 N N . GLY A 1 72 ? -7.170 -6.174 -6.697 1.00 97.19 72 GLY A N 1
ATOM 537 C CA . GLY A 1 72 ? -7.461 -7.239 -5.735 1.00 97.19 72 GLY A CA 1
ATOM 538 C C . GLY A 1 72 ? -6.339 -8.263 -5.538 1.00 97.19 72 GLY A C 1
ATOM 539 O O . GLY A 1 72 ? -6.580 -9.317 -4.956 1.00 97.19 72 GLY A O 1
ATOM 540 N N . TRP A 1 73 ? -5.116 -7.977 -6.001 1.00 97.81 73 TRP A N 1
ATOM 541 C CA . TRP A 1 73 ? -3.967 -8.884 -5.886 1.00 97.81 73 TRP A CA 1
ATOM 542 C C . TRP A 1 73 ? -2.841 -8.276 -5.047 1.00 97.81 73 TRP A C 1
ATOM 544 O O . TRP A 1 73 ? -2.495 -7.109 -5.262 1.00 97.81 73 TRP A O 1
ATOM 554 N N . PRO A 1 74 ? -2.194 -9.063 -4.166 1.00 98.56 74 PRO A N 1
ATOM 555 C CA . PRO A 1 74 ? -0.928 -8.677 -3.556 1.00 98.56 74 PRO A CA 1
ATOM 556 C C . PRO A 1 74 ? 0.105 -8.275 -4.615 1.00 98.56 74 PRO A C 1
ATOM 558 O O . PRO A 1 74 ? 0.250 -8.938 -5.649 1.00 98.56 74 PRO A O 1
ATOM 561 N N . THR A 1 75 ? 0.835 -7.185 -4.378 1.00 98.62 75 THR A N 1
ATOM 562 C CA . THR A 1 75 ? 1.718 -6.613 -5.407 1.00 98.62 75 THR A CA 1
ATOM 563 C C . THR A 1 75 ? 2.929 -7.497 -5.728 1.00 98.62 75 THR A C 1
ATOM 565 O O . THR A 1 75 ? 3.531 -7.355 -6.790 1.00 98.62 75 THR A O 1
ATOM 568 N N . ASP A 1 76 ? 3.264 -8.455 -4.859 1.00 98.38 76 ASP A N 1
ATOM 569 C CA . ASP A 1 76 ? 4.313 -9.462 -5.067 1.00 98.38 76 ASP A CA 1
ATOM 570 C C . ASP A 1 76 ? 3.903 -10.573 -6.050 1.00 98.38 76 ASP A C 1
ATOM 572 O O . ASP A 1 76 ? 4.769 -11.264 -6.584 1.00 98.38 76 ASP A O 1
ATOM 576 N N . LYS A 1 77 ? 2.605 -10.735 -6.348 1.00 98.12 77 LYS A N 1
ATOM 577 C CA . LYS A 1 77 ? 2.113 -11.752 -7.298 1.00 98.12 77 LYS A CA 1
ATOM 578 C C . LYS A 1 77 ? 2.140 -11.303 -8.756 1.00 98.12 77 LYS A C 1
ATOM 580 O O . LYS A 1 77 ? 1.975 -12.125 -9.655 1.00 98.12 77 LYS A O 1
ATOM 585 N N . TRP A 1 78 ? 2.379 -10.021 -9.020 1.00 97.12 78 TRP A N 1
ATOM 586 C CA . TRP A 1 78 ? 2.252 -9.462 -10.367 1.00 97.12 78 TRP A CA 1
ATOM 587 C C . TRP A 1 78 ? 3.247 -10.020 -11.380 1.00 97.12 78 TRP A C 1
ATOM 589 O O . TRP A 1 78 ? 2.888 -10.169 -12.545 1.00 97.12 78 TRP A O 1
ATOM 599 N N . ALA A 1 79 ? 4.456 -10.388 -10.948 1.00 94.69 79 ALA A N 1
ATOM 600 C CA . ALA A 1 79 ? 5.431 -11.031 -11.828 1.00 94.69 79 ALA A CA 1
ATOM 601 C C . ALA A 1 79 ? 4.872 -12.329 -12.441 1.00 94.69 79 ALA A C 1
ATOM 603 O O . ALA A 1 79 ? 5.001 -12.547 -13.641 1.00 94.69 79 ALA A O 1
ATOM 604 N N . GLN A 1 80 ? 4.185 -13.140 -11.631 1.00 96.88 80 GLN A N 1
ATOM 605 C CA . GLN A 1 80 ? 3.527 -14.366 -12.081 1.00 96.88 80 GLN A CA 1
ATOM 606 C C . GLN A 1 80 ? 2.272 -14.065 -12.915 1.00 96.88 80 GLN A C 1
ATOM 608 O O . GLN A 1 80 ? 2.056 -14.681 -13.953 1.00 96.88 80 GLN A O 1
ATOM 613 N N . ILE A 1 81 ? 1.449 -13.093 -12.498 1.00 96.25 81 ILE A N 1
ATOM 614 C CA . ILE A 1 81 ? 0.218 -12.703 -13.220 1.00 96.25 81 ILE A CA 1
ATOM 615 C C . ILE A 1 81 ? 0.521 -12.249 -14.658 1.00 96.25 81 ILE A C 1
ATOM 617 O O . ILE A 1 81 ? -0.284 -12.463 -15.570 1.00 96.25 81 ILE A O 1
ATOM 621 N N . LEU A 1 82 ? 1.672 -11.608 -14.858 1.00 96.69 82 LEU A N 1
ATOM 622 C CA . LEU A 1 82 ? 2.089 -11.027 -16.132 1.00 96.69 82 LEU A CA 1
ATOM 623 C C . LEU A 1 82 ? 3.019 -11.921 -16.957 1.00 96.69 82 LEU A C 1
ATOM 625 O O . LEU A 1 82 ? 3.459 -11.517 -18.039 1.00 96.69 82 LEU A O 1
ATOM 629 N N . GLU A 1 83 ? 3.300 -13.135 -16.489 1.00 97.38 83 GLU A N 1
ATOM 630 C CA . GLU A 1 83 ? 4.114 -14.094 -17.224 1.00 97.38 83 GLU A CA 1
ATOM 631 C C . GLU A 1 83 ? 3.503 -14.376 -18.609 1.00 97.38 83 GLU A C 1
ATOM 633 O O . GLU A 1 83 ? 2.308 -14.640 -18.754 1.00 97.38 83 GLU A O 1
ATOM 638 N N . GLY A 1 84 ? 4.320 -14.247 -19.660 1.00 97.56 84 GLY A N 1
ATOM 639 C CA . GLY A 1 84 ? 3.877 -14.409 -21.049 1.00 97.56 84 GLY A CA 1
ATOM 640 C C . GLY A 1 84 ? 2.996 -13.277 -21.602 1.00 97.56 84 GLY A C 1
ATOM 641 O O . GLY A 1 84 ? 2.436 -13.436 -22.686 1.00 97.56 84 GLY A O 1
ATOM 642 N N . ARG A 1 85 ? 2.862 -12.131 -20.909 1.00 97.12 85 ARG A N 1
ATOM 643 C CA . ARG A 1 85 ? 1.954 -11.022 -21.292 1.00 97.12 85 ARG A CA 1
ATOM 644 C C . ARG A 1 85 ? 2.668 -9.673 -21.513 1.00 97.12 85 ARG A C 1
ATOM 646 O O . ARG A 1 85 ? 2.253 -8.664 -20.942 1.00 97.12 85 ARG A O 1
ATOM 653 N N . PRO A 1 86 ? 3.699 -9.590 -22.377 1.00 96.12 86 PRO A N 1
ATOM 654 C CA . PRO A 1 86 ? 4.581 -8.419 -22.470 1.00 96.12 86 PRO A CA 1
ATOM 655 C C . PRO A 1 86 ? 3.867 -7.110 -22.844 1.00 96.12 86 PRO A C 1
ATOM 657 O O . PRO A 1 86 ? 4.237 -6.052 -22.341 1.00 96.12 86 PRO A O 1
ATOM 660 N N . VAL A 1 87 ? 2.823 -7.165 -23.680 1.00 97.69 87 VAL A N 1
ATOM 661 C CA . VAL A 1 87 ? 2.035 -5.976 -24.059 1.00 97.69 87 VAL A CA 1
ATOM 662 C C . VAL A 1 87 ? 1.280 -5.403 -22.855 1.00 97.69 87 VAL A C 1
ATOM 664 O O . VAL A 1 87 ? 1.263 -4.191 -22.658 1.00 97.69 87 VAL A O 1
ATOM 667 N N . ILE A 1 88 ? 0.704 -6.271 -22.017 1.00 96.25 88 ILE A N 1
ATOM 668 C CA . ILE A 1 88 ? -0.016 -5.860 -20.804 1.00 96.25 88 ILE A CA 1
ATOM 669 C C . ILE A 1 88 ? 0.977 -5.314 -19.776 1.00 96.25 88 ILE A C 1
ATOM 671 O O . ILE A 1 88 ? 0.741 -4.247 -19.211 1.00 96.25 88 ILE A O 1
ATOM 675 N N . THR A 1 89 ? 2.115 -5.991 -19.588 1.00 96.44 89 THR A N 1
ATOM 676 C CA . THR A 1 89 ? 3.196 -5.527 -18.707 1.00 96.44 89 THR A CA 1
ATOM 677 C C . THR 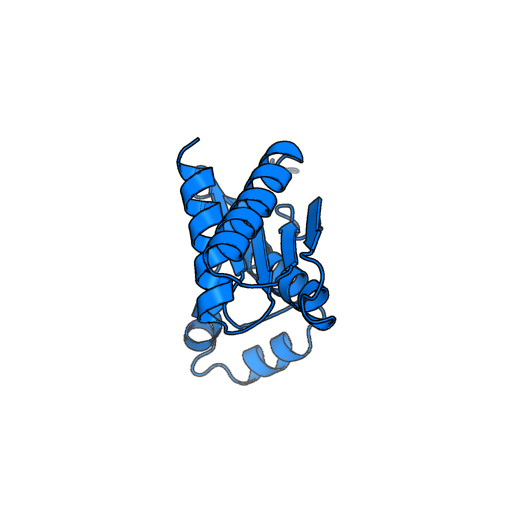A 1 89 ? 3.672 -4.131 -19.089 1.00 96.44 89 THR A C 1
ATOM 679 O O . THR A 1 89 ? 3.779 -3.264 -18.224 1.00 96.44 89 THR A O 1
ATOM 682 N N . ALA A 1 90 ? 3.923 -3.893 -20.381 1.00 96.44 90 ALA A N 1
ATOM 683 C CA . ALA A 1 90 ? 4.363 -2.594 -20.874 1.00 96.44 90 ALA A CA 1
ATOM 684 C C . ALA A 1 90 ? 3.307 -1.506 -20.634 1.00 96.44 90 ALA A C 1
ATOM 686 O O . ALA A 1 90 ? 3.657 -0.425 -20.171 1.00 96.44 90 ALA A O 1
ATOM 687 N N . GLY A 1 91 ? 2.027 -1.797 -20.888 1.00 96.94 91 GLY A N 1
ATOM 688 C CA . GLY A 1 91 ? 0.935 -0.853 -20.638 1.00 96.94 91 GLY A CA 1
ATOM 689 C C . GLY A 1 91 ? 0.801 -0.474 -19.160 1.00 96.94 91 GLY A C 1
ATOM 690 O O . GLY A 1 91 ? 0.734 0.707 -18.829 1.00 96.94 91 GLY A O 1
ATOM 691 N N . LEU A 1 92 ? 0.829 -1.459 -18.260 1.00 95.44 92 LEU A N 1
ATOM 692 C CA . LEU A 1 92 ? 0.726 -1.219 -16.817 1.00 95.44 92 LEU A CA 1
ATOM 693 C C . LEU A 1 92 ? 1.942 -0.488 -16.246 1.00 95.44 92 LEU A C 1
ATOM 695 O O . LEU A 1 92 ? 1.786 0.346 -15.357 1.00 95.44 92 LEU A O 1
ATOM 699 N N . ALA A 1 93 ? 3.141 -0.754 -16.771 1.00 94.06 93 ALA A N 1
ATOM 700 C CA . ALA A 1 93 ? 4.361 -0.066 -16.354 1.00 94.06 93 ALA A CA 1
ATOM 701 C C . ALA A 1 93 ? 4.351 1.444 -16.662 1.00 94.06 93 ALA A C 1
ATOM 703 O O . ALA A 1 93 ? 5.101 2.186 -16.032 1.00 94.06 93 ALA A O 1
ATOM 704 N N . GLN A 1 94 ? 3.514 1.903 -17.602 1.00 95.75 94 GLN A N 1
ATOM 705 C CA . GLN A 1 94 ? 3.328 3.328 -17.912 1.00 95.75 94 GLN A CA 1
ATOM 706 C C . GLN A 1 94 ? 2.260 4.004 -17.03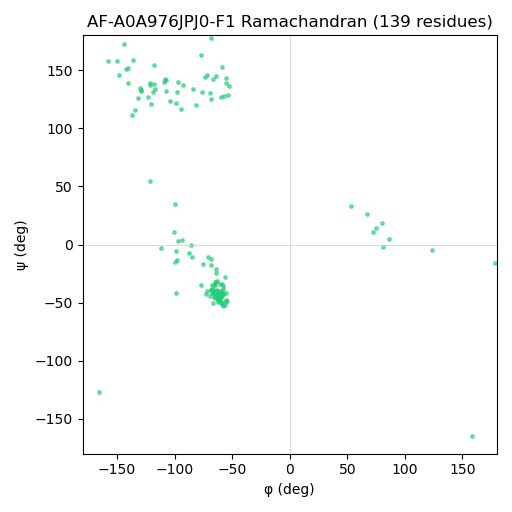9 1.00 95.75 94 GLN A C 1
ATOM 708 O O . GLN A 1 94 ? 2.085 5.216 -17.119 1.00 95.75 94 GLN A O 1
ATOM 713 N N . HIS A 1 95 ? 1.514 3.251 -16.226 1.00 95.44 95 HIS A N 1
ATOM 714 C CA . HIS A 1 95 ? 0.447 3.822 -15.416 1.00 95.44 95 HIS A CA 1
ATOM 715 C C . HIS A 1 95 ? 1.010 4.454 -14.136 1.00 95.44 95 HIS A C 1
ATOM 717 O O . HIS A 1 95 ? 1.551 3.761 -13.273 1.00 95.44 95 HIS A O 1
ATOM 723 N N . ASP A 1 96 ? 0.792 5.758 -13.953 1.00 95.56 96 ASP A N 1
ATOM 724 C CA . ASP A 1 96 ? 1.413 6.551 -12.880 1.00 95.56 96 ASP A CA 1
ATOM 725 C C . ASP A 1 96 ? 1.160 6.020 -11.467 1.00 95.56 96 ASP A C 1
ATOM 727 O O . ASP A 1 96 ? 1.984 6.215 -10.573 1.00 95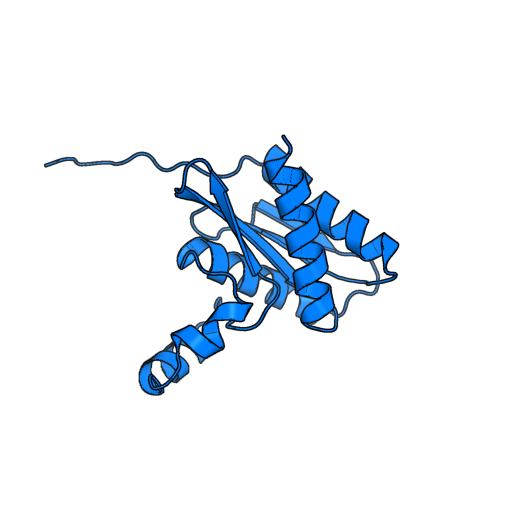.56 96 ASP A O 1
ATOM 731 N N . ARG A 1 97 ? 0.035 5.333 -11.261 1.00 96.50 97 ARG A N 1
ATOM 732 C CA . ARG A 1 97 ? -0.385 4.816 -9.950 1.00 96.50 97 ARG A CA 1
ATOM 733 C C . ARG A 1 97 ? -0.070 3.336 -9.711 1.00 96.50 97 ARG A C 1
ATOM 735 O O . ARG A 1 97 ? -0.318 2.853 -8.613 1.00 96.50 97 ARG A O 1
ATOM 742 N N . VAL A 1 98 ? 0.437 2.604 -10.705 1.00 97.56 98 VAL A N 1
ATOM 743 C CA . VAL A 1 98 ? 0.627 1.148 -10.590 1.00 97.56 98 VAL A CA 1
ATOM 744 C C . VAL A 1 98 ? 2.038 0.813 -10.104 1.00 97.56 98 VAL A C 1
ATOM 746 O O . VAL A 1 98 ? 3.026 1.394 -10.550 1.00 97.56 98 VAL A O 1
ATOM 749 N N . ALA A 1 99 ? 2.136 -0.151 -9.187 1.00 97.50 99 ALA A N 1
ATOM 750 C CA . ALA A 1 99 ? 3.387 -0.765 -8.758 1.00 97.50 99 ALA A CA 1
ATOM 751 C C . ALA A 1 99 ? 3.230 -2.291 -8.712 1.00 97.50 99 ALA A C 1
ATOM 753 O O . ALA A 1 99 ? 2.469 -2.832 -7.916 1.00 97.50 99 ALA A O 1
ATOM 754 N N . MET A 1 100 ? 3.992 -2.982 -9.560 1.00 97.06 100 MET A N 1
ATOM 755 C CA . MET A 1 100 ? 3.923 -4.437 -9.770 1.00 97.06 100 MET A CA 1
ATOM 756 C C . MET A 1 100 ? 5.020 -5.188 -8.999 1.00 97.06 100 MET A C 1
ATOM 758 O O . MET A 1 100 ? 5.586 -6.161 -9.492 1.00 97.06 100 MET A O 1
ATOM 762 N N . PHE A 1 101 ? 5.376 -4.688 -7.813 1.00 97.12 101 PHE A N 1
ATOM 763 C CA . PHE A 1 101 ? 6.388 -5.281 -6.942 1.00 97.12 101 PHE A CA 1
ATOM 764 C C . PHE A 1 101 ? 5.959 -5.206 -5.473 1.00 97.12 101 PHE A C 1
ATOM 766 O O . PHE A 1 101 ? 5.192 -4.323 -5.080 1.00 97.12 101 PHE A O 1
ATOM 773 N N . GLY A 1 102 ? 6.438 -6.156 -4.667 1.00 98.12 102 GLY A N 1
ATOM 774 C CA . GLY A 1 102 ? 5.887 -6.491 -3.350 1.00 98.12 102 GLY A CA 1
ATOM 775 C C . GLY A 1 102 ? 5.842 -5.361 -2.319 1.00 98.12 102 GLY A C 1
ATOM 776 O O . GLY A 1 102 ? 6.648 -4.431 -2.351 1.00 98.12 102 GLY A O 1
ATOM 777 N N . GLY A 1 103 ? 4.886 -5.465 -1.393 1.00 98.38 103 GLY A N 1
ATOM 778 C CA . GLY A 1 103 ? 4.654 -4.526 -0.290 1.00 98.38 103 GLY A CA 1
ATOM 779 C C . GLY A 1 103 ? 3.243 -3.930 -0.253 1.00 98.38 103 GLY A C 1
ATOM 780 O O . GLY A 1 103 ? 2.940 -3.190 0.674 1.00 98.38 103 GLY A O 1
ATOM 781 N N . GLY A 1 104 ? 2.390 -4.216 -1.239 1.00 98.81 104 GLY A N 1
ATOM 782 C CA . GLY A 1 104 ? 0.966 -3.882 -1.229 1.00 98.81 104 GLY A CA 1
ATOM 783 C C . GLY A 1 104 ? 0.104 -5.121 -1.033 1.00 98.81 104 GLY A C 1
ATOM 784 O O . GLY A 1 104 ? 0.315 -6.113 -1.731 1.00 98.81 104 GLY A O 1
ATOM 785 N N . LEU A 1 105 ? -0.861 -5.059 -0.116 1.00 98.88 105 LEU A N 1
ATOM 786 C CA . LEU A 1 105 ? -1.801 -6.140 0.177 1.00 98.88 105 LEU A CA 1
ATOM 787 C C . LEU A 1 105 ? -3.246 -5.620 0.159 1.00 98.88 105 LEU A C 1
ATOM 789 O O . LEU A 1 105 ? -3.522 -4.589 0.784 1.00 98.88 105 LEU A O 1
ATOM 793 N N . PRO A 1 106 ? -4.175 -6.320 -0.519 1.00 98.69 106 PRO A N 1
ATOM 794 C CA . PRO A 1 106 ? -5.592 -6.015 -0.407 1.00 98.69 106 PRO A CA 1
ATOM 795 C C . PRO A 1 106 ? -6.081 -6.322 1.011 1.00 98.69 106 PRO A C 1
ATOM 797 O O . PRO A 1 106 ? -5.677 -7.314 1.621 1.00 98.69 106 PRO A O 1
ATOM 800 N N . VAL A 1 107 ? -6.981 -5.486 1.517 1.00 98.69 107 VAL A N 1
ATOM 801 C CA . VAL A 1 107 ? -7.733 -5.759 2.743 1.00 98.69 107 VAL A CA 1
ATOM 802 C C . VAL A 1 107 ? -9.096 -6.280 2.319 1.00 98.69 107 VAL A C 1
ATOM 804 O O . VAL A 1 107 ? -9.812 -5.597 1.585 1.00 98.69 107 VAL A O 1
ATOM 807 N N . ALA A 1 108 ? -9.443 -7.489 2.755 1.00 97.19 108 ALA A N 1
ATOM 808 C CA . ALA A 1 108 ? -10.692 -8.139 2.387 1.00 97.19 108 ALA A CA 1
ATOM 809 C C . ALA A 1 108 ? -11.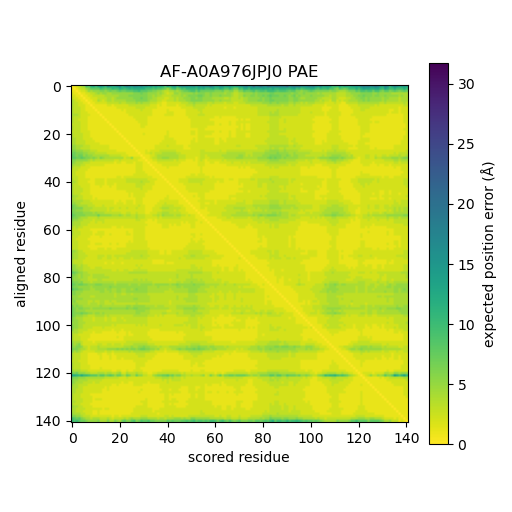527 -8.482 3.622 1.00 97.19 108 ALA A C 1
ATOM 811 O O . ALA A 1 108 ? -11.003 -9.001 4.603 1.00 97.19 108 ALA A O 1
ATOM 812 N N . ILE A 1 109 ? -12.831 -8.227 3.539 1.00 95.50 109 ILE A N 1
ATOM 813 C CA . ILE A 1 109 ? -13.835 -8.622 4.531 1.00 95.50 109 ILE A CA 1
ATOM 814 C C . ILE A 1 109 ? -14.866 -9.465 3.788 1.00 95.50 109 ILE A C 1
ATOM 816 O O . ILE A 1 109 ? -15.355 -9.052 2.739 1.00 95.50 109 ILE A O 1
ATOM 820 N N . GLU A 1 110 ? -15.150 -10.667 4.293 1.00 91.25 110 GLU A N 1
ATOM 821 C CA . GLU A 1 110 ? -16.135 -11.588 3.697 1.00 91.25 110 GLU A CA 1
ATOM 822 C C . GLU A 1 110 ? -15.895 -11.866 2.195 1.00 91.25 110 GLU A C 1
ATOM 824 O O . GLU A 1 110 ? -16.818 -12.056 1.410 1.00 91.25 110 GLU A O 1
ATOM 829 N N . GLY A 1 111 ? -14.625 -11.882 1.774 1.00 90.56 111 GLY A N 1
ATOM 830 C CA . GLY A 1 111 ? -14.230 -12.115 0.380 1.00 90.56 111 GLY A CA 1
ATOM 831 C C . GLY A 1 111 ? -14.324 -10.892 -0.541 1.00 90.56 111 GLY A C 1
ATOM 832 O O . GLY A 1 111 ? -13.916 -10.987 -1.698 1.00 90.56 111 GLY A O 1
ATOM 833 N N . ALA A 1 112 ? -14.793 -9.742 -0.049 1.00 94.94 112 ALA A N 1
ATOM 834 C CA . ALA A 1 112 ? -14.801 -8.482 -0.785 1.00 94.94 112 ALA A CA 1
ATOM 835 C C . ALA A 1 112 ? -13.600 -7.612 -0.393 1.00 94.94 112 ALA A C 1
ATOM 837 O O . ALA A 1 112 ? -13.346 -7.391 0.790 1.00 94.94 112 ALA A O 1
ATOM 838 N N . VAL A 1 113 ? -12.874 -7.083 -1.381 1.00 98.00 113 VAL A N 1
ATOM 839 C CA . VAL A 1 113 ? -11.829 -6.077 -1.138 1.00 98.00 113 VAL A CA 1
ATOM 840 C C . VAL A 1 113 ? -12.498 -4.780 -0.690 1.00 98.00 113 VAL A C 1
ATOM 842 O O . VAL A 1 113 ? -13.377 -4.273 -1.382 1.00 98.00 113 VAL A O 1
ATOM 845 N N . VAL A 1 114 ? -12.080 -4.253 0.461 1.00 98.38 114 VAL A N 1
ATOM 846 C CA . VAL A 1 114 ? -12.617 -3.021 1.075 1.00 98.38 114 VAL A CA 1
ATOM 847 C C . VAL A 1 114 ? -11.607 -1.868 1.079 1.00 98.38 114 VAL A C 1
ATOM 849 O O . VAL A 1 114 ? -11.914 -0.757 1.508 1.00 98.38 114 VAL A O 1
ATOM 852 N N . GLY A 1 115 ? -10.390 -2.130 0.609 1.00 98.69 115 GLY A N 1
ATOM 853 C CA . GLY A 1 115 ? -9.270 -1.200 0.570 1.00 98.69 115 GLY A CA 1
ATOM 854 C C . GLY A 1 115 ? -7.955 -1.962 0.472 1.00 98.69 115 GLY A C 1
ATOM 855 O O . GLY A 1 115 ? -7.935 -3.157 0.169 1.00 98.69 115 GLY A O 1
ATOM 856 N N . ALA A 1 116 ? -6.844 -1.287 0.739 1.00 98.94 116 ALA A N 1
ATOM 857 C CA . ALA A 1 116 ? -5.532 -1.925 0.749 1.00 98.94 116 ALA A CA 1
ATOM 858 C C . ALA A 1 116 ? -4.520 -1.150 1.582 1.00 98.94 116 ALA A C 1
ATOM 860 O O . ALA A 1 116 ? -4.641 0.062 1.759 1.00 98.94 116 ALA A O 1
ATOM 861 N N . ILE A 1 117 ? -3.476 -1.853 2.013 1.00 98.94 117 ILE A N 1
ATOM 862 C CA . ILE A 1 117 ? -2.271 -1.263 2.588 1.00 98.94 117 ILE A CA 1
ATOM 863 C C . ILE A 1 117 ? -1.106 -1.405 1.610 1.00 98.94 117 ILE A C 1
ATOM 865 O O . ILE A 1 117 ? -0.967 -2.422 0.936 1.00 98.94 117 ILE A O 1
ATOM 869 N N . GLY A 1 118 ? -0.252 -0.392 1.548 1.00 98.88 118 GLY A N 1
ATOM 870 C CA . GLY A 1 118 ? 1.021 -0.410 0.849 1.00 98.88 118 GLY A CA 1
ATOM 871 C C . GLY A 1 118 ? 2.140 0.093 1.747 1.00 98.88 118 GLY A C 1
ATOM 872 O O . GLY A 1 118 ? 2.003 1.112 2.421 1.00 98.88 118 GLY A O 1
ATOM 873 N N . VAL A 1 119 ? 3.257 -0.626 1.748 1.00 98.88 119 VAL A N 1
ATOM 874 C CA . VAL A 1 119 ? 4.469 -0.296 2.496 1.00 98.88 119 VAL A CA 1
ATOM 875 C C . VAL A 1 119 ? 5.641 -0.151 1.536 1.00 98.88 119 VAL A C 1
ATOM 877 O O . VAL A 1 119 ? 5.804 -0.926 0.586 1.00 98.88 119 VAL A O 1
ATOM 880 N N . ALA A 1 120 ? 6.475 0.853 1.785 1.00 98.62 120 ALA A N 1
ATOM 881 C CA . ALA A 1 120 ? 7.765 0.983 1.127 1.00 98.62 120 ALA A CA 1
ATOM 882 C C . ALA A 1 120 ? 8.795 1.651 2.040 1.00 98.62 120 ALA A C 1
ATOM 884 O O . ALA A 1 120 ? 8.477 2.572 2.795 1.00 98.62 120 ALA A O 1
ATOM 885 N N . GLY A 1 121 ? 10.053 1.238 1.927 1.00 95.88 121 GLY A N 1
ATOM 886 C CA . GLY A 1 121 ? 11.169 1.903 2.605 1.00 95.88 121 GLY A CA 1
ATOM 887 C C . GLY A 1 121 ? 12.541 1.265 2.404 1.00 95.88 121 GLY A C 1
ATOM 888 O O . GLY A 1 121 ? 13.547 1.911 2.689 1.00 95.88 121 GLY A O 1
ATOM 889 N N . GLY A 1 122 ? 12.614 0.019 1.930 1.00 90.12 122 GLY A N 1
ATOM 890 C CA . GLY A 1 122 ? 13.866 -0.738 1.876 1.00 90.12 122 GLY A CA 1
ATOM 891 C C . GLY A 1 122 ? 13.751 -1.972 0.996 1.00 90.12 122 GLY A C 1
ATOM 892 O O . GLY A 1 122 ? 13.382 -1.860 -0.171 1.00 90.12 122 GLY A O 1
ATOM 893 N N . LYS A 1 123 ? 14.111 -3.142 1.534 1.00 95.81 123 LYS A N 1
ATOM 894 C CA . LYS A 1 123 ? 13.994 -4.404 0.795 1.00 95.81 123 LYS A CA 1
ATOM 895 C C . LYS A 1 123 ? 12.527 -4.811 0.662 1.00 95.81 123 LYS A C 1
ATOM 897 O O . LYS A 1 123 ? 11.744 -4.621 1.591 1.00 95.81 123 LYS A O 1
ATOM 902 N N . VAL A 1 124 ? 12.181 -5.436 -0.462 1.00 96.69 124 VAL A N 1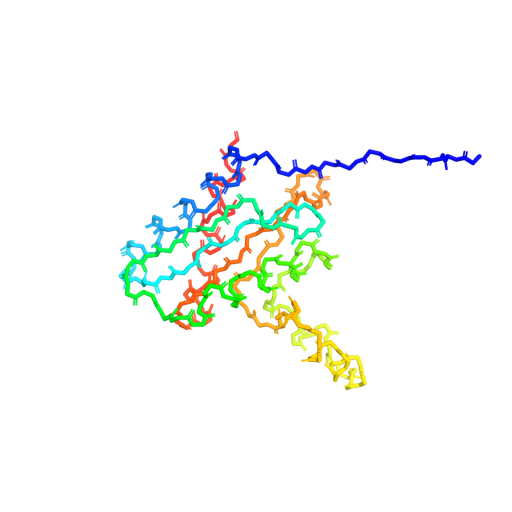
ATOM 903 C CA . VAL A 1 124 ? 10.805 -5.869 -0.757 1.00 96.69 124 VAL A CA 1
ATOM 904 C C . VAL A 1 124 ? 10.274 -6.817 0.322 1.00 96.69 124 VAL A C 1
ATOM 906 O O . VAL A 1 124 ? 9.113 -6.722 0.706 1.00 96.69 124 VAL A O 1
ATOM 909 N N . GLU A 1 125 ? 11.126 -7.674 0.879 1.00 97.81 125 GLU A N 1
ATOM 910 C CA . GLU A 1 125 ? 10.746 -8.613 1.937 1.00 97.81 125 GLU A CA 1
ATOM 911 C C . GLU A 1 125 ? 10.361 -7.891 3.237 1.00 97.81 125 GLU A C 1
ATOM 913 O O . GLU A 1 125 ? 9.444 -8.324 3.929 1.00 97.81 125 GLU A O 1
ATOM 918 N N . GLN A 1 126 ? 11.017 -6.767 3.553 1.00 97.94 126 GLN A N 1
ATOM 919 C CA . GLN A 1 126 ? 10.686 -5.950 4.728 1.00 97.94 126 GLN A CA 1
ATOM 920 C C . GLN A 1 126 ? 9.365 -5.205 4.524 1.00 97.94 126 GLN A C 1
ATOM 922 O O . GLN A 1 126 ? 8.552 -5.132 5.446 1.00 97.94 126 GLN A O 1
ATOM 927 N N . ASP A 1 127 ? 9.141 -4.691 3.310 1.00 98.50 127 ASP A N 1
ATOM 928 C CA . ASP A 1 127 ? 7.878 -4.055 2.935 1.00 98.50 127 ASP A CA 1
ATOM 929 C C . ASP A 1 127 ? 6.709 -5.046 3.082 1.00 98.50 127 ASP A C 1
ATOM 931 O O . ASP A 1 127 ? 5.703 -4.732 3.720 1.00 98.50 127 ASP A O 1
ATOM 935 N N . ILE A 1 128 ? 6.864 -6.262 2.540 1.00 98.62 128 ILE A N 1
ATOM 936 C CA . ILE A 1 128 ? 5.865 -7.336 2.648 1.00 98.62 128 ILE A CA 1
ATOM 937 C C . ILE A 1 128 ? 5.638 -7.713 4.114 1.00 98.62 128 ILE A C 1
ATOM 939 O O . ILE A 1 128 ? 4.488 -7.765 4.537 1.00 98.62 128 ILE A O 1
ATOM 943 N N . ALA A 1 129 ? 6.697 -7.931 4.901 1.00 98.44 129 ALA A N 1
ATOM 944 C CA . ALA A 1 129 ? 6.570 -8.333 6.304 1.00 98.44 129 ALA A CA 1
ATOM 945 C C . ALA A 1 129 ? 5.756 -7.324 7.135 1.00 98.44 129 ALA A C 1
ATOM 947 O O . ALA A 1 129 ? 4.868 -7.720 7.887 1.00 98.44 129 ALA A O 1
ATOM 948 N N . CYS A 1 130 ? 5.988 -6.020 6.946 1.00 98.62 130 CYS A N 1
ATOM 949 C CA . CYS A 1 130 ? 5.219 -4.982 7.639 1.00 98.62 130 CYS A CA 1
ATOM 950 C C . CYS A 1 130 ? 3.748 -4.953 7.199 1.00 98.62 130 CYS A C 1
ATOM 952 O O . CYS A 1 130 ? 2.862 -4.777 8.035 1.00 98.62 130 CYS A O 1
ATOM 954 N N . ALA A 1 131 ? 3.481 -5.115 5.898 1.00 98.75 131 ALA A N 1
ATOM 955 C CA . ALA A 1 131 ? 2.117 -5.158 5.377 1.00 98.75 131 ALA A CA 1
ATOM 956 C C . ALA A 1 131 ? 1.356 -6.398 5.883 1.00 98.75 131 ALA A C 1
ATOM 958 O O . ALA A 1 131 ? 0.195 -6.282 6.273 1.00 98.75 131 ALA A O 1
ATOM 959 N N . VAL A 1 132 ? 2.016 -7.562 5.925 1.00 98.69 132 VAL A N 1
ATOM 960 C CA . VAL A 1 132 ? 1.456 -8.814 6.460 1.00 98.69 132 VAL A CA 1
ATOM 961 C C . VAL A 1 132 ? 1.130 -8.661 7.941 1.00 98.69 132 VAL A C 1
ATOM 963 O O . VAL A 1 132 ? -0.007 -8.914 8.324 1.00 98.69 132 VAL A O 1
ATOM 966 N N . ALA A 1 133 ? 2.067 -8.160 8.752 1.00 98.62 133 ALA A N 1
ATOM 967 C CA . ALA A 1 133 ? 1.842 -7.959 10.184 1.00 98.62 133 ALA A CA 1
ATOM 968 C C . ALA A 1 133 ? 0.644 -7.034 10.469 1.00 98.62 133 ALA A C 1
ATOM 970 O O . ALA A 1 133 ? -0.131 -7.272 11.396 1.00 98.62 133 ALA A O 1
ATOM 971 N N . ALA A 1 134 ? 0.459 -5.989 9.655 1.00 98.75 134 ALA A N 1
ATOM 972 C CA . ALA A 1 134 ? -0.705 -5.115 9.754 1.00 98.75 134 ALA A CA 1
ATOM 973 C C . ALA A 1 134 ? -2.016 -5.830 9.411 1.00 98.75 134 ALA A C 1
ATOM 975 O O . ALA A 1 134 ? -3.004 -5.673 10.130 1.00 98.75 134 ALA A O 1
ATOM 976 N N . LEU A 1 135 ? -2.026 -6.615 8.331 1.00 98.62 135 LEU A N 1
ATOM 977 C CA . LEU A 1 135 ? -3.212 -7.341 7.885 1.00 98.62 135 LEU A CA 1
ATOM 978 C C . LEU A 1 135 ? -3.596 -8.467 8.859 1.00 98.62 135 LEU A C 1
ATOM 980 O O . LEU A 1 135 ? -4.775 -8.643 9.150 1.00 98.62 135 LEU A O 1
ATOM 984 N N . GLU A 1 136 ? -2.621 -9.186 9.417 1.00 98.50 136 GLU A N 1
ATOM 985 C CA . GLU A 1 136 ? -2.842 -10.201 10.458 1.00 98.50 136 GLU A CA 1
ATOM 986 C C . GLU A 1 136 ? -3.455 -9.592 11.725 1.00 98.50 136 GLU A C 1
ATOM 988 O O . GLU A 1 136 ? -4.431 -10.122 12.261 1.00 98.50 136 GLU A O 1
ATOM 993 N N . ALA A 1 137 ? -2.932 -8.445 12.173 1.00 98.38 137 ALA A N 1
ATOM 994 C CA . ALA A 1 137 ? -3.496 -7.717 13.305 1.00 98.38 137 ALA A CA 1
ATOM 995 C C . ALA A 1 137 ? -4.928 -7.233 13.025 1.00 98.38 137 ALA A C 1
ATOM 997 O O . ALA A 1 137 ? -5.767 -7.280 13.918 1.00 98.38 137 ALA A O 1
ATOM 998 N N . PHE A 1 138 ? -5.210 -6.779 11.799 1.00 98.06 138 PHE A N 1
ATOM 999 C CA . PHE A 1 138 ? -6.543 -6.332 11.386 1.00 98.06 138 PHE A CA 1
ATOM 1000 C C . PHE A 1 138 ? -7.554 -7.482 11.340 1.00 98.06 138 PHE A C 1
ATOM 1002 O O . PHE A 1 138 ? -8.668 -7.332 11.824 1.00 98.06 138 PHE A O 1
ATOM 1009 N N . ASN A 1 139 ? -7.153 -8.643 10.822 1.00 96.19 139 ASN A N 1
ATOM 1010 C CA . ASN A 1 139 ? -8.005 -9.834 10.749 1.00 96.19 139 ASN A CA 1
ATOM 1011 C C . ASN A 1 139 ? -8.278 -10.482 12.117 1.00 96.19 139 ASN A C 1
ATOM 1013 O O . ASN A 1 139 ? -9.089 -11.398 12.203 1.00 96.19 139 ASN A O 1
ATOM 1017 N N . SER A 1 140 ? -7.569 -10.050 13.163 1.00 94.75 140 SER A N 1
ATOM 1018 C CA . SER A 1 140 ? -7.752 -10.527 14.539 1.00 94.75 140 SER A CA 1
ATOM 1019 C C . SER A 1 140 ? -8.713 -9.651 15.359 1.00 94.75 140 SER A C 1
ATOM 1021 O O . SER A 1 140 ? -8.848 -9.885 16.562 1.00 94.75 140 SER A O 1
ATOM 1023 N N . LEU A 1 141 ? -9.320 -8.629 14.739 1.00 89.06 141 LEU A N 1
ATOM 1024 C CA . LEU A 1 141 ? -10.411 -7.825 15.304 1.00 89.06 141 LEU A CA 1
ATOM 1025 C C . LEU A 1 141 ? -11.728 -8.611 15.291 1.00 89.06 141 LEU A C 1
ATOM 1027 O O . LEU A 1 141 ? -12.469 -8.489 16.291 1.00 89.06 141 LEU A O 1
#

Radius of gyration: 14.7 Å; Cα contacts (8 Å, |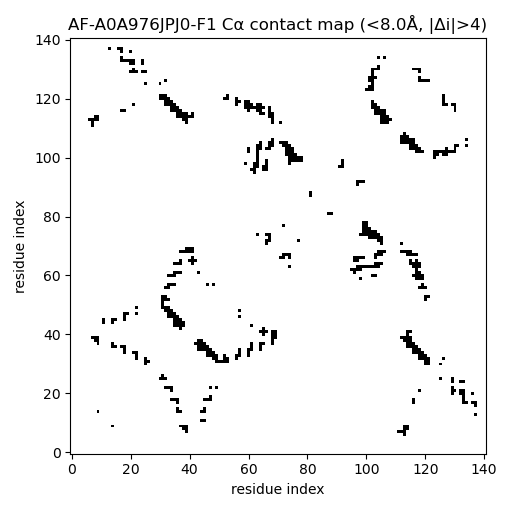Δi|>4): 326; chains: 1; bounding box: 47×24×40 Å

pLDDT: mean 97.13, std 2.31, range [84.44, 98.94]

Foldseek 3Di:
DDPDDDAAADDLVLQVLLQVQLVVLCVVVVFWKKKFKAFLQLHTSDIDGGPPFDPCRRLQFSLQQSQCNPVVDALCCQVVVCVVPVVVVVVQVPDSSHHNAHQKHFADDPNHGGTIMGMGGDDRVSSNVSSVSSNVVSVVD

Sequence (141 aa):
MEKTHTQLSLTLEAAQFLAQKAIDHGLTIGFKMNAVVVDVAGNPLVSLRLPGAPLPARDFAEKKAYTAAVYGWPTDKWAQILEGRPVITAGLAQHDRVAMFGGGLPVAIEGAVVGAIGVAGGKVEQDIACAVAALEAFNSL

Solvent-accessible surface area (backbone atoms only — not comparable to full-atom values): 7049 Å² total; per-residue (Å²): 130,86,90,75,84,89,80,68,57,58,50,69,66,58,29,48,51,36,32,48,40,21,50,54,48,25,58,76,72,74,47,39,29,18,26,19,16,20,26,36,88,31,48,80,73,33,77,48,69,43,88,85,29,51,81,67,15,53,60,50,2,43,15,7,6,25,34,2,18,67,71,66,40,44,11,62,50,36,63,69,76,40,60,96,33,66,71,60,48,56,56,50,73,69,37,93,53,54,34,70,48,41,11,8,37,46,38,65,58,98,88,40,61,19,9,9,37,5,22,20,43,77,58,51,68,59,16,34,51,20,39,48,53,10,50,56,58,57,76,70,110